Protein AF-A0A7S1U7N0-F1 (afdb_monomer)

Secondary structure (DSSP, 8-state):
-HHHHHHHHHHHHHHHHHHH-SEEEHHHHHHHHTS-HHHHHHHHHHHHHTTSEEEEEETTTTEEEEEEE--S---HHHHHHHHHHHHHHHHHHHHHHHHHHHHHHHHHTT-

Foldseek 3Di:
DV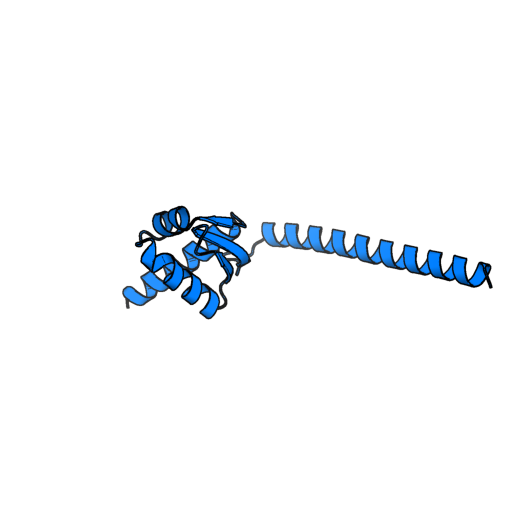VVVLLVVLLVQVLVVCVVDQKDALVRSCVSNVHDSVCSVVSVVVSVVVVQFDWDADVVRRMIGTDDGHDPDDDDVNVVVVVVVVVVVVVVVVVVVVVVVVVVVVVVVVD

Solvent-accessible surface area (backbone atoms only — not comparable to full-atom values): 6253 Å² total; per-residue (Å²): 110,73,69,58,52,53,51,52,51,49,48,52,49,51,32,54,52,50,72,76,36,57,66,43,45,44,67,60,52,12,63,74,66,72,50,56,64,83,49,41,60,60,55,50,52,50,30,39,74,68,68,38,34,43,69,47,77,39,78,87,81,39,33,35,41,49,76,46,59,49,70,92,73,85,50,71,69,56,50,52,53,49,50,52,52,51,52,51,49,52,50,51,54,51,54,51,51,51,51,52,52,51,54,49,54,54,50,66,71,70,108

Sequence (111 aa):
DEATLLKSMRLLTICALANEKDVLSYADVARVLKVGEDEVETWIVNAISAGLLEARLDQLERTVAIQSVAFRHFGRDQWLILQERLGTWKTNVGSMMEKLRAAKAEQDARE

pLDDT: mean 86.62, std 7.01, range [50.25, 95.75]

Structure (mmCIF, N/CA/C/O backbone):
data_AF-A0A7S1U7N0-F1
#
_entry.id   AF-A0A7S1U7N0-F1
#
loop_
_atom_site.group_PDB
_atom_site.id
_atom_site.type_symbol
_atom_site.label_atom_id
_atom_site.label_alt_id
_atom_site.label_comp_id
_atom_site.label_asym_id
_atom_site.label_entity_id
_atom_site.label_seq_id
_atom_site.pdbx_PDB_ins_code
_atom_site.Cartn_x
_atom_site.Cartn_y
_atom_site.Cartn_z
_atom_site.occupancy
_atom_site.B_iso_or_equiv
_atom_site.auth_seq_id
_atom_site.auth_comp_id
_atom_site.auth_asym_id
_atom_site.auth_atom_id
_atom_site.pdbx_PDB_model_num
ATOM 1 N N . ASP A 1 1 ? -3.091 -10.134 26.875 1.00 65.50 1 ASP A N 1
ATOM 2 C CA . ASP A 1 1 ? -4.157 -9.137 26.658 1.00 65.50 1 ASP A CA 1
ATOM 3 C C . ASP A 1 1 ? -4.878 -9.353 25.343 1.00 65.50 1 ASP A C 1
ATOM 5 O O . ASP A 1 1 ? -4.294 -9.218 24.272 1.00 65.50 1 ASP A O 1
ATOM 9 N N . GLU A 1 2 ? -6.151 -9.723 25.434 1.00 79.69 2 GLU A N 1
ATOM 10 C CA . GLU A 1 2 ? -7.040 -10.012 24.300 1.00 79.69 2 GLU A CA 1
ATOM 11 C C . GLU A 1 2 ? -7.211 -8.805 23.357 1.00 79.69 2 GLU A C 1
ATOM 13 O O . GLU A 1 2 ? -7.209 -8.951 22.135 1.00 79.69 2 GLU A O 1
ATOM 18 N N . ALA A 1 3 ? -7.232 -7.589 23.914 1.00 81.94 3 ALA A N 1
ATOM 19 C CA . ALA A 1 3 ? -7.314 -6.343 23.151 1.00 81.94 3 ALA A CA 1
ATOM 20 C C . ALA A 1 3 ? -6.114 -6.133 22.206 1.00 81.94 3 ALA A C 1
ATOM 22 O O . ALA A 1 3 ? -6.280 -5.689 21.067 1.00 81.94 3 ALA A O 1
ATOM 23 N N . THR A 1 4 ? -4.905 -6.494 22.644 1.00 85.06 4 THR A N 1
ATOM 24 C CA . THR A 1 4 ? -3.685 -6.367 21.835 1.00 85.06 4 THR A CA 1
ATOM 25 C C . THR A 1 4 ? -3.695 -7.347 20.665 1.00 85.06 4 THR A C 1
ATOM 27 O O . THR A 1 4 ? -3.345 -6.973 19.549 1.00 85.06 4 THR A O 1
ATOM 30 N N . LEU A 1 5 ? -4.174 -8.576 20.885 1.00 86.81 5 LEU A N 1
ATOM 31 C CA . LEU A 1 5 ? -4.320 -9.583 19.829 1.00 86.81 5 LEU A CA 1
ATOM 32 C C . LEU A 1 5 ? -5.326 -9.146 18.762 1.00 86.81 5 LEU A C 1
ATOM 34 O O . LEU A 1 5 ? -5.035 -9.250 17.571 1.00 86.81 5 LEU A O 1
ATOM 38 N N . LEU A 1 6 ? -6.476 -8.605 19.174 1.00 86.12 6 LEU A N 1
ATOM 39 C CA . LEU A 1 6 ? -7.476 -8.069 18.248 1.00 86.12 6 LEU A CA 1
ATOM 40 C C . LEU A 1 6 ? -6.915 -6.909 17.420 1.00 86.12 6 LEU A C 1
ATOM 42 O O . LEU A 1 6 ? -7.123 -6.866 16.206 1.00 86.12 6 LEU A O 1
ATOM 46 N N . LYS A 1 7 ? -6.150 -6.007 18.047 1.00 86.88 7 LYS A N 1
ATOM 47 C CA . LYS A 1 7 ? -5.462 -4.919 17.342 1.00 86.88 7 LYS A CA 1
ATOM 48 C C . LYS A 1 7 ? -4.485 -5.464 16.299 1.00 86.88 7 LYS A C 1
ATOM 50 O O . LYS A 1 7 ? -4.536 -5.045 15.145 1.00 86.88 7 LYS A O 1
ATOM 55 N N . SER A 1 8 ? -3.637 -6.421 16.672 1.00 86.00 8 SER A N 1
ATOM 56 C CA . SER A 1 8 ? -2.682 -7.044 15.749 1.00 86.00 8 SER A CA 1
ATOM 57 C C . SER A 1 8 ? -3.373 -7.778 14.599 1.00 86.00 8 SER A C 1
ATOM 59 O O . SER A 1 8 ? -2.945 -7.640 13.456 1.00 86.00 8 SER A O 1
ATOM 61 N N . MET A 1 9 ? -4.461 -8.512 14.860 1.00 88.50 9 MET A N 1
ATOM 62 C CA . MET A 1 9 ? -5.226 -9.166 13.795 1.00 88.50 9 MET A CA 1
ATOM 63 C C . MET A 1 9 ? -5.792 -8.147 12.808 1.00 88.50 9 MET A C 1
ATOM 65 O O . MET A 1 9 ? -5.582 -8.301 11.611 1.00 88.50 9 MET A O 1
ATOM 69 N N . ARG A 1 10 ? -6.433 -7.081 13.302 1.00 88.06 10 ARG A N 1
ATOM 70 C CA . ARG A 1 10 ? -7.014 -6.018 12.468 1.00 88.06 10 ARG A CA 1
ATOM 71 C C . ARG A 1 10 ? -5.976 -5.336 11.577 1.00 88.06 10 ARG A C 1
ATOM 73 O O . ARG A 1 10 ? -6.208 -5.194 10.380 1.00 88.06 10 ARG A O 1
ATOM 80 N N . LEU A 1 11 ? -4.816 -4.986 12.133 1.00 87.81 11 LEU A N 1
ATOM 81 C CA . LEU A 1 11 ? -3.716 -4.392 11.366 1.00 87.81 11 LEU A CA 1
ATOM 82 C C . LEU A 1 11 ? -3.215 -5.333 10.266 1.00 87.81 11 LEU A C 1
ATOM 84 O O . LEU A 1 11 ? -3.050 -4.919 9.123 1.00 87.81 11 LEU A O 1
ATOM 88 N N . LEU A 1 12 ? -3.038 -6.618 10.574 1.00 86.44 12 LEU A N 1
ATOM 89 C CA . LEU A 1 12 ? -2.583 -7.579 9.574 1.00 86.44 12 LEU A CA 1
ATOM 90 C C . LEU A 1 12 ? -3.649 -7.890 8.512 1.00 86.44 12 LEU A C 1
ATOM 92 O O . LEU A 1 12 ? -3.297 -8.250 7.390 1.00 86.44 12 LEU A O 1
ATOM 96 N N . THR A 1 13 ? -4.937 -7.783 8.846 1.00 87.94 13 THR A N 1
ATOM 97 C CA . THR A 1 13 ? -6.031 -7.909 7.876 1.00 87.94 13 THR A CA 1
ATOM 98 C C . THR A 1 13 ? -6.032 -6.739 6.892 1.00 87.94 13 THR A C 1
ATOM 100 O O . THR A 1 13 ? -6.225 -6.965 5.701 1.00 87.94 13 THR A O 1
ATOM 103 N N . ILE A 1 14 ? -5.741 -5.515 7.352 1.00 86.94 14 ILE A N 1
ATOM 104 C CA . ILE A 1 14 ? -5.555 -4.353 6.465 1.00 86.94 14 ILE A CA 1
ATOM 105 C C . ILE A 1 14 ? -4.415 -4.612 5.484 1.00 86.94 14 ILE A C 1
ATOM 107 O O . ILE A 1 14 ? -4.592 -4.408 4.287 1.00 86.94 14 ILE A O 1
ATOM 111 N N . CYS A 1 15 ? -3.276 -5.117 5.965 1.00 86.44 15 CYS A N 1
ATOM 112 C CA . CYS A 1 15 ? -2.141 -5.431 5.097 1.00 86.44 15 CYS A CA 1
ATOM 113 C C . CYS A 1 15 ? -2.482 -6.489 4.042 1.00 86.44 15 CYS A C 1
ATOM 115 O O . CYS A 1 15 ? -2.058 -6.370 2.897 1.00 86.44 15 CYS A O 1
ATOM 117 N N . ALA A 1 16 ? -3.258 -7.513 4.409 1.00 84.88 16 ALA A N 1
ATOM 118 C CA . ALA A 1 16 ? -3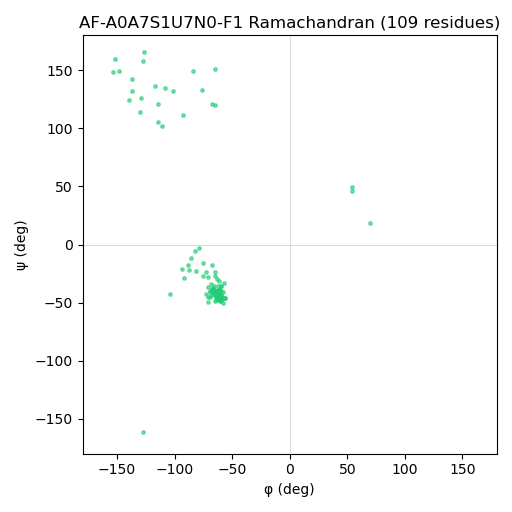.714 -8.519 3.455 1.00 84.88 16 ALA A CA 1
ATOM 119 C C . ALA A 1 16 ? -4.616 -7.903 2.372 1.00 84.88 16 ALA A C 1
ATOM 121 O O . ALA A 1 16 ? -4.417 -8.170 1.192 1.00 84.88 16 ALA A O 1
ATOM 122 N N . LEU A 1 17 ? -5.543 -7.020 2.759 1.00 86.62 17 LEU A N 1
ATOM 123 C CA . LEU A 1 17 ? -6.435 -6.339 1.818 1.00 86.62 17 LEU A CA 1
ATOM 124 C C . LEU A 1 17 ? -5.671 -5.404 0.867 1.00 86.62 17 LEU A C 1
ATOM 126 O O . LEU A 1 17 ? -5.919 -5.387 -0.336 1.00 86.62 17 LEU A O 1
ATOM 130 N N . ALA A 1 18 ? -4.709 -4.662 1.415 1.00 85.00 18 ALA A N 1
ATOM 131 C CA . ALA A 1 18 ? -3.838 -3.752 0.680 1.00 85.00 18 ALA A CA 1
ATOM 132 C C . ALA A 1 18 ? -2.862 -4.470 -0.267 1.00 85.00 18 ALA A C 1
ATOM 134 O O . ALA A 1 18 ? -2.325 -3.848 -1.175 1.00 85.00 18 ALA A O 1
ATOM 135 N N . ASN A 1 19 ? -2.635 -5.772 -0.079 1.00 82.50 19 ASN A N 1
ATOM 136 C CA . ASN A 1 19 ? -1.833 -6.580 -0.994 1.00 82.50 19 ASN A CA 1
ATOM 137 C C . ASN A 1 19 ? -2.624 -7.041 -2.232 1.00 82.50 19 ASN A C 1
ATOM 139 O O . ASN A 1 19 ? -2.028 -7.381 -3.249 1.00 82.50 19 ASN A O 1
ATOM 143 N N . GLU A 1 20 ? -3.955 -7.093 -2.149 1.00 82.19 20 GLU A N 1
ATOM 144 C CA . GLU A 1 20 ? -4.812 -7.538 -3.256 1.00 82.19 20 GLU A CA 1
ATOM 145 C C . GLU A 1 20 ? -5.275 -6.385 -4.152 1.00 82.19 20 GLU A C 1
ATOM 147 O O . GLU A 1 20 ? -5.545 -6.599 -5.334 1.00 82.19 20 GLU A O 1
ATOM 152 N N . LYS A 1 21 ? -5.403 -5.172 -3.599 1.00 83.25 21 LYS A N 1
ATOM 153 C CA . LYS A 1 21 ? -5.936 -4.005 -4.307 1.00 83.25 21 LYS A CA 1
ATOM 154 C C . LYS A 1 21 ? -5.117 -2.754 -4.014 1.00 83.25 21 LYS A C 1
ATOM 156 O O . LYS A 1 21 ? -4.931 -2.393 -2.855 1.00 83.25 21 LYS A O 1
ATOM 161 N N . ASP A 1 22 ? -4.762 -2.037 -5.077 1.00 85.19 22 ASP A N 1
ATOM 162 C CA . ASP A 1 22 ? -4.048 -0.757 -4.988 1.00 85.19 22 ASP A CA 1
ATOM 163 C C . ASP A 1 22 ? -4.943 0.388 -4.484 1.00 85.19 22 ASP A C 1
ATOM 165 O O . ASP A 1 22 ? -4.451 1.372 -3.936 1.00 85.19 22 ASP A O 1
ATOM 169 N N . VAL A 1 23 ? -6.266 0.274 -4.653 1.00 89.12 23 VAL A N 1
ATOM 170 C CA . VAL A 1 23 ? -7.245 1.256 -4.166 1.00 89.12 23 VAL A CA 1
ATOM 171 C C . VAL A 1 23 ? -8.341 0.549 -3.379 1.00 89.12 23 VAL A C 1
ATOM 173 O O . VAL A 1 23 ? -8.982 -0.383 -3.870 1.00 89.12 23 VAL A O 1
ATOM 176 N N . LEU A 1 24 ? -8.565 1.009 -2.152 1.00 89.62 24 LEU A N 1
ATOM 177 C CA . LEU A 1 24 ? -9.566 0.480 -1.232 1.00 89.62 24 LEU A CA 1
ATOM 178 C C . LEU A 1 24 ? -10.614 1.548 -0.918 1.00 89.62 24 LEU A C 1
ATOM 180 O O . LEU A 1 24 ? -10.269 2.694 -0.646 1.00 89.62 24 LEU A O 1
ATOM 184 N N . SER A 1 25 ? -11.893 1.174 -0.916 1.00 91.31 25 SER A N 1
ATOM 185 C CA . SER A 1 25 ? -12.966 2.049 -0.431 1.00 91.31 25 SER A CA 1
ATOM 186 C C . SER A 1 25 ? -13.096 1.949 1.091 1.00 91.31 25 SER A C 1
ATOM 188 O O . SER A 1 25 ? -12.865 0.884 1.670 1.00 91.31 25 SER A O 1
ATOM 190 N N . TYR A 1 26 ? -13.511 3.027 1.759 1.00 89.69 26 TYR A N 1
ATOM 191 C CA . TYR A 1 26 ? -13.726 3.001 3.214 1.00 89.69 26 TYR A CA 1
ATOM 192 C C . TYR A 1 26 ? -14.782 1.960 3.608 1.00 89.69 26 TYR A C 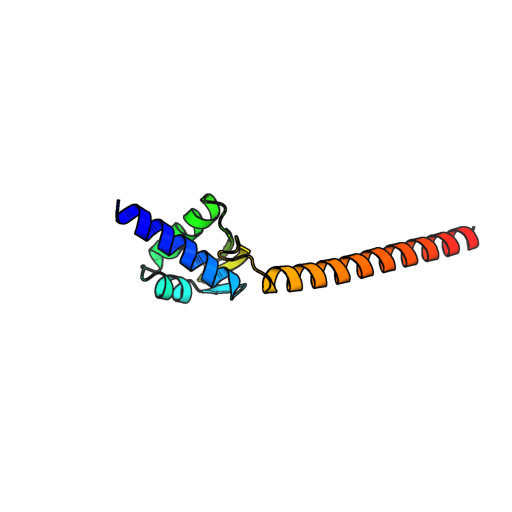1
ATOM 194 O O . TYR A 1 26 ? -14.616 1.276 4.615 1.00 89.69 26 TYR A O 1
ATOM 202 N N . ALA A 1 27 ? -15.817 1.774 2.783 1.00 88.31 27 ALA A N 1
ATOM 203 C CA . ALA A 1 27 ? -16.858 0.772 2.998 1.00 88.31 27 ALA A CA 1
ATOM 204 C C . ALA A 1 27 ? -16.306 -0.665 2.965 1.00 88.31 27 ALA A C 1
ATOM 206 O O . ALA A 1 27 ? -16.661 -1.497 3.805 1.00 88.31 27 ALA A O 1
ATOM 207 N N . ASP A 1 28 ? -15.400 -0.967 2.027 1.00 87.62 28 ASP A N 1
ATOM 208 C CA . ASP A 1 28 ? -14.744 -2.276 1.961 1.00 87.62 28 ASP A CA 1
ATOM 209 C C . ASP A 1 28 ? -13.881 -2.530 3.194 1.00 87.62 28 ASP A C 1
ATOM 211 O O . ASP A 1 28 ? -13.938 -3.612 3.783 1.00 87.62 28 ASP A O 1
ATOM 215 N N . VAL A 1 29 ? -13.118 -1.518 3.607 1.00 88.12 29 VAL A N 1
ATOM 216 C CA . VAL A 1 29 ? -12.240 -1.591 4.774 1.00 88.12 29 VAL A CA 1
ATOM 217 C C . VAL A 1 29 ? -13.072 -1.769 6.051 1.00 88.12 29 VAL A C 1
ATOM 219 O O . VAL A 1 29 ? -12.832 -2.717 6.800 1.00 88.12 29 VAL A O 1
ATOM 222 N N . ALA A 1 30 ? -14.116 -0.961 6.258 1.00 89.69 30 ALA A N 1
ATOM 223 C CA . ALA A 1 30 ? -15.041 -1.065 7.391 1.00 89.69 30 ALA A CA 1
ATOM 224 C C . ALA A 1 30 ? -15.686 -2.455 7.490 1.00 89.69 30 ALA A C 1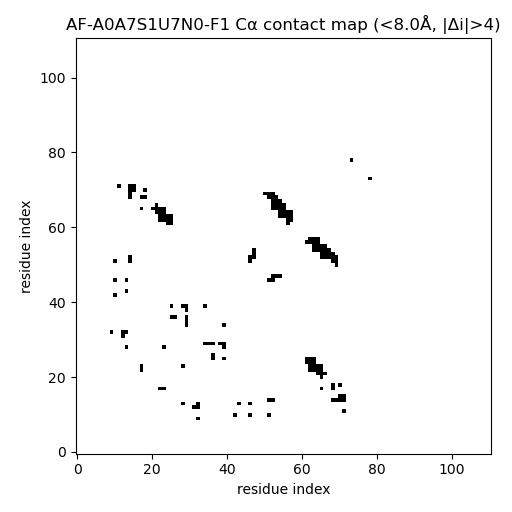
ATOM 226 O O . ALA A 1 30 ? -15.692 -3.076 8.558 1.00 89.69 30 ALA A O 1
ATOM 227 N N . ARG A 1 31 ? -16.161 -2.991 6.358 1.00 88.50 31 ARG A N 1
ATOM 228 C CA . ARG A 1 31 ? -16.775 -4.323 6.275 1.00 88.50 31 ARG A CA 1
ATOM 229 C C . ARG A 1 31 ? -15.810 -5.435 6.676 1.00 88.50 31 ARG A C 1
ATOM 231 O O . ARG A 1 31 ? -16.199 -6.348 7.403 1.00 88.50 31 ARG A O 1
ATOM 238 N N . VAL A 1 32 ? -14.567 -5.376 6.206 1.00 87.44 32 VAL A N 1
ATOM 239 C CA . VAL A 1 32 ? -13.565 -6.416 6.476 1.00 87.44 32 VAL A CA 1
ATOM 240 C C . VAL A 1 32 ? -13.073 -6.351 7.924 1.00 87.44 32 VAL A C 1
ATOM 242 O O . VAL A 1 32 ? -12.952 -7.384 8.583 1.00 87.44 32 VAL A O 1
ATOM 245 N N . LEU A 1 33 ? -12.825 -5.147 8.441 1.00 85.19 33 LEU A N 1
ATOM 246 C CA . LEU A 1 33 ? -12.398 -4.932 9.826 1.00 85.19 33 LEU A CA 1
ATOM 247 C C . LEU A 1 33 ? -13.529 -5.100 10.847 1.00 85.19 33 LEU A C 1
ATOM 249 O O . LEU A 1 33 ? -13.243 -5.267 12.037 1.00 85.19 33 LEU A O 1
ATOM 253 N N . LYS A 1 34 ? -14.789 -5.081 10.389 1.00 85.31 34 LYS A N 1
ATOM 254 C CA . LYS A 1 34 ? -16.005 -5.063 11.216 1.00 85.31 34 LYS A CA 1
ATOM 255 C C . LYS A 1 34 ? -15.982 -3.904 12.219 1.00 85.31 34 LYS A C 1
ATOM 257 O O . LYS A 1 34 ? -16.173 -4.108 13.418 1.00 85.31 34 LYS A O 1
ATOM 262 N N . VAL A 1 35 ? -15.684 -2.710 11.718 1.00 87.38 35 VAL A N 1
ATOM 263 C CA . VAL A 1 35 ? -15.619 -1.449 12.478 1.00 87.38 35 VAL A CA 1
ATOM 264 C C . VAL A 1 35 ? -16.501 -0.398 11.808 1.00 87.38 35 VAL A C 1
ATOM 266 O O . VAL A 1 35 ? -16.916 -0.590 10.663 1.00 87.38 35 VAL A O 1
ATOM 269 N N . GLY A 1 36 ? -16.801 0.695 12.511 1.00 87.81 36 GLY A N 1
ATOM 270 C CA . GLY A 1 36 ? -17.505 1.824 11.900 1.00 87.81 36 GLY A CA 1
ATOM 271 C C . GLY A 1 36 ? -16.659 2.491 10.812 1.00 87.81 36 GLY A C 1
ATOM 272 O O . GLY A 1 36 ? -15.431 2.490 10.902 1.00 87.81 36 GLY A O 1
ATOM 273 N N . GLU A 1 37 ? -17.297 3.089 9.799 1.00 84.50 37 GLU A N 1
ATOM 274 C CA . GLU A 1 37 ? -16.578 3.868 8.774 1.00 84.50 37 GLU A CA 1
ATOM 275 C C . GLU A 1 37 ? -15.760 5.010 9.397 1.00 84.50 37 GLU A C 1
ATOM 277 O O . GLU A 1 37 ? -14.648 5.280 8.949 1.00 84.50 37 GLU A O 1
ATOM 282 N N . ASP A 1 38 ? -16.251 5.591 10.494 1.00 86.31 38 ASP A N 1
ATOM 283 C CA . ASP A 1 38 ? -15.584 6.660 11.247 1.00 86.31 38 ASP A CA 1
ATOM 284 C C . ASP A 1 38 ? -14.260 6.197 11.885 1.00 86.31 38 ASP A C 1
ATOM 286 O O . ASP A 1 38 ? -13.337 6.981 12.102 1.00 86.31 38 ASP A O 1
ATOM 290 N N . GLU A 1 39 ? -14.137 4.899 12.177 1.00 86.69 39 GLU A N 1
ATOM 291 C CA . GLU A 1 39 ? -12.943 4.324 12.796 1.00 86.69 39 GLU A CA 1
ATOM 292 C C . GLU A 1 39 ? -11.898 3.889 11.761 1.00 86.69 39 GLU A C 1
ATOM 294 O O . GLU A 1 39 ? -10.732 3.696 12.116 1.00 86.69 39 GLU A O 1
ATOM 299 N N . VAL A 1 40 ? -12.279 3.737 10.486 1.00 88.88 40 VAL A N 1
ATOM 300 C CA . VAL A 1 40 ? -11.396 3.237 9.416 1.00 88.88 40 VAL A CA 1
ATOM 301 C C . VAL A 1 40 ? -10.133 4.078 9.306 1.00 88.88 40 VAL A C 1
ATOM 303 O O . VAL A 1 40 ? -9.030 3.533 9.274 1.00 88.88 40 VAL A O 1
ATOM 306 N N . GLU A 1 41 ? -10.280 5.400 9.318 1.00 89.06 41 GLU A N 1
ATOM 307 C CA . GLU A 1 41 ? -9.159 6.332 9.212 1.00 89.06 41 GLU A CA 1
ATOM 308 C C . GLU A 1 41 ? -8.161 6.137 10.359 1.00 89.06 41 GLU A C 1
ATOM 310 O O . GLU A 1 41 ? -6.957 6.019 10.134 1.00 89.06 41 GLU A O 1
ATOM 315 N N . THR A 1 42 ? -8.666 5.965 11.583 1.00 90.88 42 THR A N 1
ATOM 316 C CA . THR A 1 42 ? -7.833 5.703 12.764 1.00 90.88 42 THR A CA 1
ATOM 317 C C . THR A 1 42 ? -7.051 4.398 12.611 1.00 90.88 42 THR A C 1
ATOM 319 O O . THR A 1 42 ? -5.866 4.327 12.946 1.00 90.88 42 THR A O 1
ATOM 322 N N . TRP A 1 43 ? -7.680 3.347 12.083 1.00 90.12 43 TRP A N 1
ATOM 323 C CA . TRP A 1 43 ? -7.013 2.064 11.850 1.00 90.12 43 TRP A CA 1
ATOM 324 C C . TRP A 1 43 ? -5.941 2.142 10.762 1.00 90.12 43 TRP A C 1
ATOM 326 O O . TRP A 1 43 ? -4.865 1.566 10.936 1.00 90.12 43 TRP A O 1
ATOM 336 N N . ILE A 1 44 ? -6.192 2.885 9.685 1.00 88.44 44 ILE A N 1
ATOM 337 C CA . ILE A 1 44 ? -5.221 3.069 8.602 1.00 88.44 44 ILE A CA 1
ATOM 338 C C . ILE A 1 44 ? -4.041 3.919 9.068 1.00 88.44 44 ILE A C 1
ATOM 340 O O . ILE A 1 44 ? -2.896 3.522 8.863 1.00 88.44 44 ILE A O 1
ATOM 344 N N . VAL A 1 45 ? -4.287 5.022 9.778 1.00 89.94 45 VAL A N 1
ATOM 345 C CA . VAL A 1 45 ? -3.224 5.859 10.359 1.00 89.94 45 VAL A CA 1
ATOM 346 C C . VAL A 1 45 ? -2.375 5.057 11.342 1.00 89.94 45 VAL A C 1
ATOM 348 O O . VAL A 1 45 ? -1.149 5.169 11.331 1.00 89.94 45 VAL A O 1
ATOM 351 N N . ASN A 1 46 ? -2.988 4.190 12.151 1.00 89.88 46 ASN A N 1
ATOM 352 C CA . ASN A 1 46 ? -2.250 3.296 13.042 1.00 89.88 46 ASN A CA 1
ATOM 353 C C . ASN A 1 46 ? -1.372 2.300 12.277 1.00 89.88 46 ASN A C 1
ATOM 355 O O . ASN A 1 46 ? -0.258 2.014 12.710 1.00 89.88 46 ASN A O 1
ATOM 359 N N . ALA A 1 47 ? -1.850 1.771 11.152 1.00 88.31 47 ALA A N 1
ATOM 360 C CA . ALA A 1 47 ? -1.085 0.842 10.330 1.00 88.31 47 ALA A CA 1
ATOM 361 C C . ALA A 1 47 ? 0.080 1.530 9.594 1.00 88.31 47 ALA A C 1
ATOM 363 O O . ALA A 1 47 ? 1.168 0.955 9.521 1.00 88.31 47 ALA A O 1
ATOM 364 N N . ILE A 1 48 ? -0.113 2.775 9.141 1.00 88.94 48 ILE A N 1
ATOM 365 C CA . ILE A 1 48 ? 0.958 3.622 8.590 1.00 88.94 48 ILE A CA 1
ATOM 366 C C . ILE A 1 48 ? 1.995 3.929 9.670 1.00 88.94 48 ILE A C 1
ATOM 368 O O . ILE A 1 48 ? 3.189 3.729 9.472 1.00 88.94 48 ILE A O 1
ATOM 372 N N . SER A 1 49 ? 1.535 4.340 10.853 1.00 87.50 49 SER A N 1
ATOM 373 C CA . SER A 1 49 ? 2.407 4.656 11.992 1.00 87.50 49 SER A CA 1
ATOM 374 C C . SER A 1 49 ? 3.201 3.441 12.483 1.00 87.50 49 SER A C 1
ATOM 376 O O . SER A 1 49 ? 4.309 3.587 12.989 1.00 87.50 49 SER A O 1
ATOM 378 N N . ALA A 1 50 ? 2.650 2.233 12.326 1.00 86.88 50 ALA A N 1
ATOM 379 C CA . ALA A 1 50 ? 3.333 0.975 12.619 1.00 86.88 50 ALA A CA 1
ATOM 380 C C . ALA A 1 50 ? 4.322 0.536 11.519 1.00 86.88 50 ALA A C 1
ATOM 382 O O . ALA A 1 50 ? 4.965 -0.501 11.673 1.00 86.88 50 ALA A O 1
ATOM 383 N N . GLY A 1 51 ? 4.427 1.279 10.410 1.00 86.06 51 GLY A N 1
ATOM 384 C CA . GLY A 1 51 ? 5.288 0.950 9.270 1.00 86.06 51 GLY A CA 1
ATOM 385 C C . GLY A 1 51 ? 4.824 -0.271 8.474 1.00 86.06 51 GLY A C 1
ATOM 386 O O . GLY A 1 51 ? 5.612 -0.879 7.755 1.00 86.06 51 GLY A O 1
ATOM 387 N N . LEU A 1 52 ? 3.559 -0.670 8.627 1.00 86.38 52 LEU A N 1
ATOM 388 C CA . LEU A 1 52 ? 3.006 -1.850 7.964 1.00 86.38 52 LEU A CA 1
ATOM 389 C C . LEU A 1 52 ? 2.447 -1.535 6.573 1.00 86.38 52 LEU A C 1
ATOM 391 O O . LEU A 1 52 ? 2.307 -2.442 5.752 1.00 86.38 52 LEU A O 1
ATOM 395 N N . LEU A 1 53 ? 2.103 -0.272 6.314 1.00 88.00 53 LEU A N 1
ATOM 396 C CA . LEU A 1 53 ? 1.629 0.189 5.014 1.00 88.00 53 LEU A CA 1
ATOM 397 C C . LEU A 1 53 ? 2.048 1.637 4.756 1.00 88.00 53 LEU A C 1
ATOM 399 O O . LEU A 1 53 ? 2.118 2.447 5.675 1.00 88.00 53 LEU A O 1
ATOM 403 N N . GLU A 1 54 ? 2.253 1.973 3.493 1.00 89.00 54 GLU A N 1
ATOM 404 C CA . GLU A 1 54 ? 2.351 3.340 2.997 1.00 89.00 54 GLU A CA 1
ATOM 405 C C . GLU A 1 54 ? 1.160 3.578 2.072 1.00 89.00 54 GLU A C 1
ATOM 407 O O . GLU A 1 54 ? 0.971 2.854 1.093 1.00 89.00 54 GLU A O 1
ATOM 412 N N . ALA A 1 55 ? 0.321 4.561 2.391 1.00 89.88 55 ALA A N 1
ATOM 413 C CA . ALA A 1 55 ? -0.868 4.873 1.608 1.00 89.88 55 ALA A CA 1
ATOM 414 C C . ALA A 1 55 ? -1.247 6.347 1.718 1.00 89.88 55 ALA A C 1
ATOM 416 O O . ALA A 1 55 ? -0.882 7.040 2.668 1.00 89.88 55 ALA A O 1
ATOM 417 N N . ARG A 1 56 ? -2.024 6.807 0.739 1.00 90.25 56 ARG A N 1
ATOM 418 C CA . ARG A 1 56 ? -2.688 8.109 0.743 1.00 90.25 56 ARG A CA 1
ATOM 419 C C . ARG A 1 56 ? -4.180 7.917 0.948 1.00 90.25 56 ARG A C 1
ATOM 421 O O . ARG A 1 56 ? -4.780 7.060 0.308 1.00 90.25 56 ARG A O 1
ATOM 428 N N . LEU A 1 57 ? -4.761 8.722 1.827 1.00 90.38 57 LEU A N 1
ATOM 429 C CA . LEU A 1 57 ? -6.189 8.711 2.103 1.00 90.38 57 LEU A CA 1
ATOM 430 C C . LEU A 1 57 ? -6.833 9.887 1.371 1.0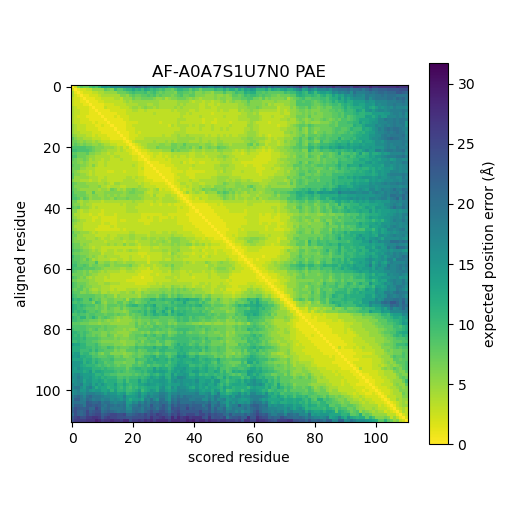0 90.38 57 LEU A C 1
ATOM 432 O O . LEU A 1 57 ? -6.343 11.013 1.460 1.00 90.38 57 LEU A O 1
ATOM 436 N N . ASP A 1 58 ? -7.922 9.614 0.667 1.00 89.75 58 ASP A N 1
ATOM 437 C CA . ASP A 1 58 ? -8.827 10.615 0.122 1.00 89.75 58 ASP A CA 1
ATOM 438 C C . ASP A 1 58 ? -10.148 10.536 0.890 1.00 89.75 58 ASP A C 1
ATOM 440 O O . ASP A 1 58 ? -10.962 9.629 0.700 1.00 89.75 58 ASP A O 1
ATOM 444 N N . GLN A 1 59 ? -10.336 11.482 1.806 1.00 86.44 59 GLN A N 1
ATOM 445 C CA . GLN A 1 59 ? -11.506 11.520 2.674 1.00 86.44 59 GLN A CA 1
ATOM 446 C C . GLN A 1 59 ? -12.768 11.997 1.936 1.00 86.44 59 GLN A C 1
ATOM 448 O O . GLN A 1 59 ? -13.872 11.609 2.320 1.00 86.44 59 GLN A O 1
ATOM 453 N N . LEU A 1 60 ? -12.623 12.803 0.875 1.00 88.88 60 LEU A N 1
ATOM 454 C CA . LEU A 1 60 ? -13.750 13.297 0.075 1.00 88.88 60 LEU A CA 1
ATOM 455 C C . LEU A 1 60 ? -14.349 12.159 -0.752 1.00 88.88 60 LEU A C 1
ATOM 457 O O . LEU A 1 60 ? -15.553 11.921 -0.691 1.00 88.88 60 LEU A O 1
ATOM 461 N N . GLU A 1 61 ? -13.494 11.414 -1.451 1.00 87.50 61 GLU A N 1
ATOM 462 C CA . GLU A 1 61 ? -13.895 10.257 -2.261 1.00 87.50 61 GLU A CA 1
ATOM 463 C C . GLU A 1 61 ? -14.060 8.972 -1.430 1.00 87.50 61 GLU A C 1
ATOM 465 O O . GLU A 1 61 ? -14.499 7.944 -1.943 1.00 87.50 61 GLU A O 1
ATOM 470 N N . ARG A 1 62 ? -13.719 9.007 -0.134 1.00 89.69 62 ARG A N 1
ATOM 471 C CA . ARG A 1 62 ? -13.722 7.847 0.776 1.00 89.69 62 ARG A CA 1
ATOM 472 C C . ARG A 1 62 ? -12.903 6.672 0.232 1.00 89.69 62 ARG A C 1
ATOM 474 O O . ARG A 1 62 ? -13.338 5.513 0.277 1.00 89.69 62 ARG A O 1
ATOM 481 N N . THR A 1 63 ? -11.702 6.963 -0.267 1.00 90.94 63 THR A N 1
ATOM 482 C CA . THR A 1 63 ? -10.781 5.960 -0.818 1.00 90.94 63 THR A CA 1
ATOM 483 C C . THR A 1 63 ? -9.387 6.030 -0.205 1.00 90.94 63 THR A C 1
ATOM 485 O O . THR A 1 63 ? -8.969 7.025 0.379 1.00 90.94 63 THR A O 1
ATOM 488 N N . VAL A 1 64 ? -8.660 4.921 -0.302 1.00 89.69 64 VAL A N 1
ATOM 489 C CA . VAL A 1 64 ? -7.303 4.750 0.210 1.00 89.69 64 VAL A CA 1
ATOM 490 C C . VAL A 1 64 ? -6.464 4.181 -0.921 1.00 89.69 64 VAL A C 1
ATOM 492 O O . VAL A 1 64 ? -6.696 3.055 -1.358 1.00 89.69 64 VAL A O 1
ATOM 495 N N . ALA A 1 65 ? -5.496 4.957 -1.393 1.00 90.81 65 ALA A N 1
ATOM 496 C CA . ALA A 1 65 ? -4.540 4.548 -2.409 1.00 90.81 65 ALA A CA 1
ATOM 497 C C . ALA A 1 65 ? -3.282 3.982 -1.740 1.00 90.81 65 ALA A C 1
ATOM 499 O O . ALA A 1 65 ? -2.523 4.715 -1.100 1.00 90.81 65 ALA A O 1
ATOM 500 N N . ILE A 1 66 ? -3.064 2.679 -1.888 1.00 90.25 66 ILE A N 1
ATOM 501 C CA . ILE A 1 66 ? -1.905 1.955 -1.370 1.00 90.25 66 ILE A CA 1
ATOM 502 C C . ILE A 1 66 ? -0.686 2.255 -2.254 1.00 90.25 66 ILE A C 1
ATOM 504 O O . ILE A 1 66 ? -0.761 2.199 -3.478 1.00 90.25 66 ILE A O 1
ATOM 508 N N . GLN A 1 67 ? 0.448 2.576 -1.634 1.00 86.56 67 GLN A N 1
ATOM 509 C CA . GLN A 1 67 ? 1.741 2.744 -2.311 1.00 86.56 67 GLN A CA 1
ATOM 510 C C . GLN A 1 67 ? 2.662 1.552 -2.070 1.00 86.56 67 GLN A C 1
ATOM 512 O O . GLN A 1 67 ? 3.331 1.080 -2.986 1.00 86.56 67 GLN A O 1
ATOM 517 N N . SER A 1 68 ? 2.703 1.071 -0.831 1.00 83.88 68 SER A N 1
ATOM 518 C CA . SER A 1 68 ? 3.514 -0.070 -0.427 1.00 83.88 68 SER A CA 1
ATOM 519 C C . SER A 1 68 ? 2.870 -0.741 0.776 1.00 83.88 68 SER A C 1
ATOM 521 O O . SER A 1 68 ? 2.236 -0.085 1.603 1.00 83.88 68 SER A O 1
ATOM 523 N N . VAL A 1 69 ? 3.027 -2.054 0.896 1.00 86.50 69 VAL A N 1
ATOM 524 C CA . VAL A 1 69 ? 2.546 -2.801 2.055 1.00 86.50 69 VAL A CA 1
ATOM 525 C C . VAL A 1 69 ? 3.594 -3.810 2.493 1.00 86.50 69 VAL A C 1
ATOM 527 O O . VAL A 1 69 ? 4.266 -4.437 1.671 1.00 86.50 69 VAL A O 1
ATOM 530 N N . ALA A 1 70 ? 3.732 -3.991 3.803 1.00 80.75 70 ALA A N 1
ATOM 531 C CA . ALA A 1 70 ? 4.516 -5.081 4.350 1.00 80.75 70 ALA A CA 1
ATOM 532 C C . ALA A 1 70 ? 3.819 -6.414 4.033 1.00 80.75 70 ALA A C 1
ATOM 534 O O . ALA A 1 70 ? 2.673 -6.652 4.427 1.00 80.75 70 ALA A O 1
ATOM 535 N N . PHE A 1 71 ? 4.517 -7.306 3.326 1.00 71.31 71 PHE A N 1
ATOM 536 C CA . PHE A 1 71 ? 3.984 -8.622 2.989 1.00 71.31 71 PHE A CA 1
ATOM 537 C C . PHE A 1 71 ? 3.778 -9.453 4.253 1.00 71.31 71 PHE A C 1
ATOM 539 O O . PHE A 1 71 ? 4.731 -9.792 4.955 1.00 71.31 71 PHE A O 1
ATOM 546 N N . ARG A 1 72 ? 2.529 -9.859 4.505 1.00 72.25 72 ARG A N 1
ATOM 547 C CA . ARG A 1 72 ? 2.200 -10.788 5.595 1.00 72.25 72 ARG A CA 1
ATOM 548 C C . ARG A 1 72 ? 2.887 -12.148 5.417 1.00 72.25 72 ARG A C 1
ATOM 550 O O . ARG A 1 72 ? 3.207 -12.811 6.400 1.00 72.25 72 ARG A O 1
ATOM 557 N N . HIS A 1 73 ? 3.097 -12.567 4.172 1.00 72.19 73 HIS A N 1
ATOM 558 C CA . HIS A 1 73 ? 3.830 -13.774 3.813 1.00 72.19 73 HIS A CA 1
ATOM 559 C C . HIS A 1 73 ? 4.711 -13.497 2.592 1.00 72.19 73 HIS A C 1
ATOM 561 O O . HIS A 1 73 ? 4.228 -13.078 1.541 1.00 72.19 73 HIS A O 1
ATOM 567 N N . PHE A 1 74 ? 6.011 -13.747 2.729 1.00 78.94 74 PHE A N 1
ATOM 568 C CA . PHE A 1 74 ? 6.968 -13.642 1.634 1.00 78.94 74 PHE A CA 1
ATOM 569 C C . PHE A 1 74 ? 7.517 -15.034 1.329 1.00 78.94 74 PHE A C 1
ATOM 571 O O . PHE A 1 74 ? 8.286 -15.595 2.107 1.00 78.94 74 PHE A O 1
ATOM 578 N N . GLY A 1 75 ? 7.058 -15.620 0.229 1.00 86.25 75 GLY A N 1
ATOM 579 C CA . GLY A 1 75 ? 7.355 -16.990 -0.163 1.00 86.25 75 GLY A CA 1
ATOM 580 C C . GLY A 1 75 ? 7.899 -17.083 -1.583 1.00 86.25 75 GLY A C 1
ATOM 581 O O . GLY A 1 75 ? 8.392 -16.115 -2.164 1.00 86.25 75 GLY A O 1
ATOM 582 N N . ARG A 1 76 ? 7.830 -18.291 -2.146 1.00 88.88 76 ARG A N 1
ATOM 583 C CA . ARG A 1 76 ? 8.393 -18.595 -3.467 1.00 88.88 76 ARG A CA 1
ATOM 584 C C . ARG A 1 76 ? 7.750 -17.775 -4.586 1.00 88.88 76 ARG A C 1
ATOM 586 O O . ARG A 1 76 ? 8.466 -17.315 -5.467 1.00 88.88 76 ARG A O 1
ATOM 593 N N . ASP A 1 77 ? 6.442 -17.559 -4.529 1.00 85.75 77 ASP A N 1
ATOM 594 C CA . ASP A 1 77 ? 5.723 -16.803 -5.560 1.00 85.75 77 ASP A CA 1
ATOM 595 C C . ASP A 1 77 ? 6.177 -15.338 -5.587 1.00 85.75 77 ASP A C 1
ATOM 597 O O . ASP A 1 77 ? 6.431 -14.772 -6.648 1.00 85.75 77 ASP A O 1
ATOM 601 N N . GLN A 1 78 ? 6.389 -14.745 -4.410 1.00 84.31 78 GLN A N 1
ATOM 602 C CA . GLN A 1 78 ? 6.896 -13.380 -4.265 1.00 84.31 78 GLN A CA 1
ATOM 603 C C . GLN A 1 78 ? 8.345 -13.272 -4.764 1.00 84.31 78 GLN A C 1
ATOM 605 O O . GLN A 1 78 ? 8.695 -12.293 -5.424 1.00 84.31 78 GLN A O 1
ATOM 610 N N . TRP A 1 79 ? 9.173 -14.296 -4.526 1.00 90.12 79 TRP A N 1
ATOM 611 C CA . TRP A 1 79 ? 10.523 -14.382 -5.094 1.00 90.12 79 TRP A CA 1
ATOM 612 C C . TRP A 1 79 ? 10.525 -14.452 -6.623 1.00 90.12 79 TRP A C 1
ATOM 614 O O . TRP A 1 79 ? 11.346 -13.788 -7.253 1.00 90.12 79 TRP A O 1
ATOM 624 N N . LEU A 1 80 ? 9.611 -15.221 -7.221 1.00 91.19 80 LEU A N 1
ATOM 625 C CA . LEU A 1 80 ? 9.486 -15.320 -8.678 1.00 91.19 80 LEU A CA 1
ATOM 626 C C . LEU A 1 80 ? 9.104 -13.968 -9.293 1.00 91.19 80 LEU A C 1
ATOM 628 O O . LEU A 1 80 ? 9.760 -13.523 -10.234 1.00 91.19 80 LEU A O 1
ATOM 632 N N . ILE A 1 81 ? 8.126 -13.273 -8.702 1.00 87.81 81 ILE A N 1
ATOM 633 C CA . ILE A 1 81 ? 7.734 -11.918 -9.124 1.00 87.81 81 ILE A CA 1
ATOM 634 C C . ILE A 1 81 ? 8.922 -10.954 -9.012 1.00 87.81 81 ILE A C 1
ATOM 636 O O . ILE A 1 81 ? 9.173 -10.153 -9.915 1.00 87.81 81 ILE A O 1
ATOM 640 N N . LEU A 1 82 ? 9.687 -11.024 -7.918 1.00 88.94 82 LEU A N 1
ATOM 641 C CA . LEU A 1 82 ? 10.855 -10.166 -7.728 1.00 88.94 82 LEU A CA 1
ATOM 642 C C . LEU A 1 82 ? 11.945 -10.445 -8.771 1.00 88.94 82 LEU A C 1
ATOM 644 O O . LEU A 1 82 ? 12.527 -9.505 -9.312 1.00 88.94 82 LEU A O 1
ATOM 648 N N . GLN A 1 83 ? 12.203 -11.717 -9.081 1.00 93.00 83 GLN A N 1
ATOM 649 C CA . GLN A 1 83 ? 13.172 -12.116 -10.100 1.00 93.00 83 GLN A CA 1
ATOM 650 C C . GLN A 1 83 ? 12.784 -11.584 -11.484 1.00 93.00 83 GLN A C 1
ATOM 652 O O . GLN A 1 83 ? 13.638 -11.059 -12.198 1.00 93.00 83 GLN A O 1
ATOM 657 N N . GLU A 1 84 ? 11.508 -11.676 -11.855 1.00 94.62 84 GLU A N 1
ATOM 658 C CA . GLU A 1 84 ? 11.001 -11.146 -13.122 1.00 94.62 84 GLU A CA 1
ATOM 659 C C . GLU A 1 84 ? 11.137 -9.618 -13.196 1.00 94.62 84 GLU A C 1
ATOM 661 O O . GLU A 1 84 ? 11.644 -9.074 -14.185 1.00 94.62 84 GLU A O 1
ATOM 666 N N . ARG A 1 85 ? 10.766 -8.915 -12.118 1.00 92.44 85 ARG A N 1
ATO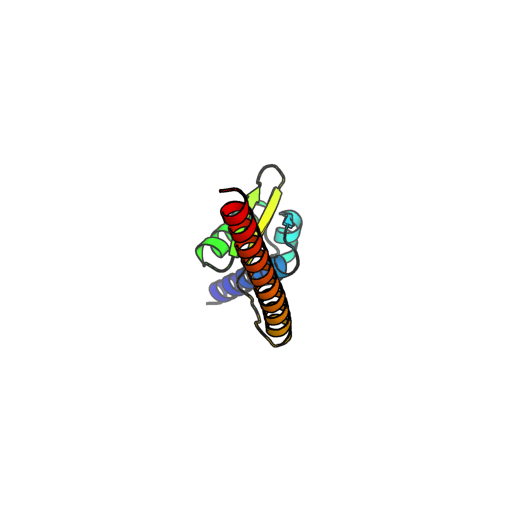M 667 C CA . ARG A 1 85 ? 10.923 -7.457 -12.015 1.00 92.44 85 ARG A CA 1
ATOM 668 C C . ARG A 1 85 ? 12.388 -7.034 -12.124 1.00 92.44 85 ARG A C 1
ATOM 670 O O . ARG A 1 85 ? 12.698 -6.107 -12.870 1.00 92.44 85 ARG A O 1
ATOM 677 N N . LEU A 1 86 ? 13.299 -7.729 -11.440 1.00 94.38 86 LEU A N 1
ATOM 678 C CA . LEU A 1 86 ? 14.741 -7.478 -11.527 1.00 94.38 86 LEU A CA 1
ATOM 679 C C . LEU A 1 86 ? 15.295 -7.772 -12.924 1.00 94.38 86 LEU A C 1
ATOM 681 O O . LEU A 1 86 ? 16.120 -7.008 -13.423 1.00 94.38 86 LEU A O 1
ATOM 685 N N . GLY A 1 87 ? 14.833 -8.843 -13.572 1.00 95.75 87 GLY A N 1
ATOM 686 C CA . GLY A 1 87 ? 15.197 -9.167 -14.951 1.00 95.75 87 GLY A CA 1
ATOM 687 C C . GLY A 1 87 ? 14.775 -8.068 -15.924 1.00 95.75 87 GLY A C 1
ATOM 688 O O . GLY A 1 87 ? 15.588 -7.597 -16.718 1.00 95.75 87 GLY A O 1
ATOM 689 N N . THR A 1 88 ? 13.537 -7.590 -15.798 1.00 95.19 88 THR A N 1
ATOM 690 C CA . THR A 1 88 ? 13.012 -6.465 -16.585 1.00 95.19 88 THR A CA 1
ATOM 691 C C . THR A 1 88 ? 13.824 -5.197 -16.342 1.00 95.19 88 THR A C 1
ATOM 693 O O . THR A 1 88 ? 14.251 -4.534 -17.286 1.00 95.19 88 THR A O 1
ATOM 696 N N . TRP A 1 89 ? 14.108 -4.879 -15.077 1.00 94.25 89 TRP A N 1
ATOM 697 C CA . TRP A 1 89 ? 14.906 -3.710 -14.722 1.00 94.25 89 TRP A CA 1
ATOM 698 C C . TRP A 1 89 ? 16.326 -3.782 -15.297 1.00 94.25 89 TRP A C 1
ATOM 700 O O . TRP A 1 89 ? 16.795 -2.812 -15.891 1.00 94.25 89 TRP A O 1
ATOM 710 N N . LYS A 1 90 ? 16.980 -4.947 -15.217 1.00 94.88 90 LYS A N 1
ATOM 711 C CA . LYS A 1 90 ? 18.300 -5.184 -15.817 1.00 94.88 90 LYS A CA 1
ATOM 712 C C . LYS A 1 90 ? 18.291 -4.928 -17.325 1.00 94.88 90 LYS A C 1
ATO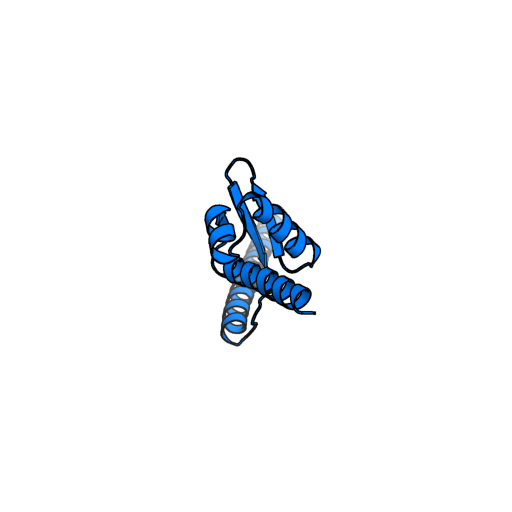M 714 O O . LYS A 1 90 ? 19.183 -4.247 -17.828 1.00 94.88 90 LYS A O 1
ATOM 719 N N . THR A 1 91 ? 17.289 -5.441 -18.035 1.00 95.25 91 THR A N 1
ATOM 720 C CA . THR A 1 91 ? 17.137 -5.227 -19.482 1.00 95.25 91 THR A CA 1
ATOM 721 C C . THR A 1 91 ? 16.916 -3.751 -19.805 1.00 95.25 91 THR A C 1
ATOM 723 O O . THR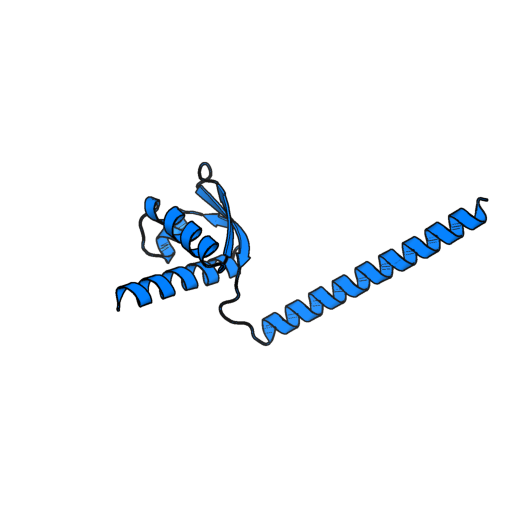 A 1 91 ? 17.570 -3.210 -20.696 1.00 95.25 91 THR A O 1
ATOM 726 N N . ASN A 1 92 ? 16.064 -3.068 -19.038 1.00 94.31 92 ASN A N 1
ATOM 727 C CA . ASN A 1 92 ? 15.786 -1.645 -19.226 1.00 94.31 92 ASN A CA 1
ATOM 728 C C . ASN A 1 92 ? 17.049 -0.795 -19.039 1.00 94.31 92 ASN A C 1
ATOM 730 O O . ASN A 1 92 ? 17.375 0.010 -19.913 1.00 94.31 92 ASN A O 1
ATOM 734 N N . VAL A 1 93 ? 17.806 -1.019 -17.961 1.00 94.69 93 VAL A N 1
ATOM 735 C CA . VAL A 1 93 ? 19.079 -0.323 -17.708 1.00 94.69 93 VAL A CA 1
ATOM 736 C C . VAL A 1 93 ? 20.106 -0.631 -18.801 1.00 94.69 93 VAL A C 1
ATOM 738 O O . VAL A 1 93 ? 20.765 0.285 -19.291 1.00 94.69 93 VAL A O 1
ATOM 741 N N . GLY A 1 94 ? 20.209 -1.891 -19.237 1.00 94.62 94 GLY A N 1
ATOM 742 C CA . GLY A 1 94 ? 21.080 -2.290 -20.346 1.00 94.62 94 GLY A CA 1
ATOM 743 C C . GLY A 1 94 ? 20.754 -1.540 -21.639 1.00 94.62 94 GLY A C 1
ATOM 744 O O . GLY A 1 94 ? 21.632 -0.906 -22.221 1.00 94.62 94 GLY A O 1
ATOM 745 N N . SER A 1 95 ? 19.476 -1.518 -22.025 1.00 92.88 95 SER A N 1
ATOM 746 C CA . SER A 1 95 ? 19.012 -0.809 -23.224 1.00 92.88 95 SER A CA 1
ATOM 747 C C . SER A 1 95 ? 19.254 0.703 -23.149 1.00 92.88 95 SER A C 1
ATOM 749 O O . SER A 1 95 ? 19.578 1.341 -24.150 1.00 92.88 95 SER A O 1
ATOM 751 N N . MET A 1 96 ? 19.133 1.295 -21.957 1.00 93.56 96 MET A N 1
ATOM 752 C CA . MET A 1 96 ? 19.400 2.714 -21.747 1.00 93.56 96 MET A CA 1
ATOM 753 C C . MET A 1 96 ? 20.893 3.019 -21.884 1.00 93.56 96 MET A C 1
ATOM 755 O O . MET A 1 96 ? 21.242 4.007 -22.523 1.00 93.56 96 MET A O 1
ATOM 759 N N . MET A 1 97 ? 21.775 2.157 -21.36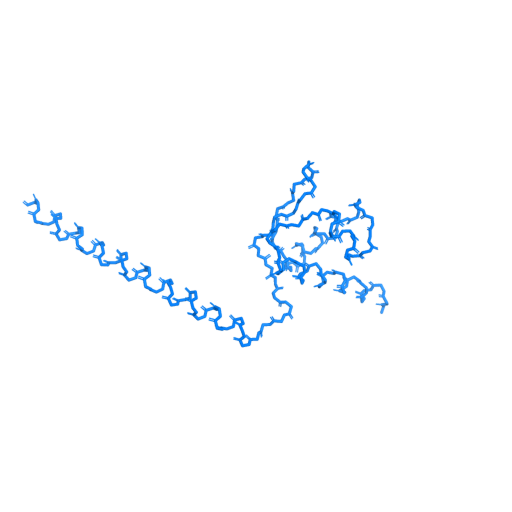6 1.00 92.56 97 MET A N 1
ATOM 760 C CA . MET A 1 97 ? 23.223 2.302 -21.550 1.00 92.56 97 MET A CA 1
ATOM 761 C C . MET A 1 97 ? 23.653 2.158 -23.012 1.00 92.56 97 MET A C 1
ATOM 763 O O . MET A 1 97 ? 24.516 2.911 -23.461 1.00 92.56 97 MET A O 1
ATOM 767 N N . GLU A 1 98 ? 23.064 1.227 -23.764 1.00 92.88 98 GLU A N 1
ATOM 768 C CA . GLU A 1 98 ? 23.327 1.088 -25.203 1.00 92.88 98 GLU A CA 1
ATOM 769 C C . GLU A 1 98 ? 22.912 2.340 -25.973 1.00 92.88 98 GLU A C 1
ATOM 771 O O . GLU A 1 98 ? 23.712 2.881 -26.736 1.00 92.88 98 GLU A O 1
ATOM 776 N N . LYS A 1 99 ? 21.709 2.864 -25.702 1.00 92.31 99 LYS A N 1
ATOM 777 C CA . LYS A 1 99 ? 21.239 4.131 -26.282 1.00 92.31 99 LYS A CA 1
ATOM 778 C C . LYS A 1 99 ? 22.169 5.294 -25.946 1.00 92.31 99 LYS A C 1
ATOM 780 O O . LYS A 1 99 ? 22.456 6.109 -26.814 1.00 92.31 99 LYS A O 1
ATOM 785 N N . LEU A 1 100 ? 22.674 5.358 -24.714 1.00 91.81 100 LEU A N 1
ATOM 786 C CA . LEU A 1 100 ? 23.590 6.414 -24.275 1.00 91.81 100 LEU A CA 1
ATOM 787 C C . LEU A 1 100 ? 24.947 6.331 -24.988 1.00 91.81 100 LEU A C 1
ATOM 789 O O . LEU A 1 100 ? 25.510 7.356 -25.364 1.00 91.81 100 LEU A O 1
ATOM 793 N N . ARG A 1 101 ? 25.459 5.116 -25.220 1.00 90.88 101 ARG A N 1
ATOM 794 C CA . ARG A 1 101 ? 26.684 4.890 -26.005 1.00 90.88 101 ARG A CA 1
ATOM 795 C C . ARG A 1 101 ? 26.496 5.251 -27.476 1.00 90.88 101 ARG A C 1
ATOM 797 O O . ARG A 1 101 ? 27.369 5.900 -28.038 1.00 90.88 101 ARG A O 1
ATOM 804 N N . ALA A 1 102 ? 25.370 4.864 -28.074 1.00 88.06 102 ALA A N 1
ATOM 805 C CA . ALA A 1 102 ? 25.045 5.204 -29.458 1.00 88.06 102 ALA A CA 1
ATOM 806 C C . ALA A 1 102 ? 24.906 6.723 -29.649 1.00 88.06 102 ALA A C 1
ATOM 808 O O . ALA A 1 102 ? 25.526 7.282 -30.546 1.00 88.06 102 ALA A O 1
ATOM 809 N N . ALA A 1 103 ? 24.183 7.399 -28.750 1.00 86.38 103 ALA A N 1
ATOM 810 C CA . ALA A 1 103 ? 24.030 8.853 -28.780 1.00 86.38 103 ALA A CA 1
ATOM 811 C C . ALA A 1 103 ? 25.373 9.584 -28.630 1.00 86.38 103 ALA A C 1
ATOM 813 O O . ALA A 1 103 ? 25.615 10.577 -29.310 1.00 86.38 103 ALA A O 1
ATOM 814 N N . LYS A 1 104 ? 26.270 9.075 -27.775 1.00 84.44 104 LYS A N 1
ATOM 815 C CA . LYS A 1 104 ? 27.612 9.642 -27.612 1.00 84.44 104 LYS A CA 1
ATOM 816 C C . LYS A 1 104 ? 28.473 9.460 -28.867 1.00 84.44 104 LYS A C 1
ATOM 818 O O . LYS A 1 104 ? 29.121 10.405 -29.288 1.00 84.44 104 LYS A O 1
ATOM 823 N N . ALA A 1 105 ? 28.421 8.288 -29.502 1.00 81.44 105 ALA A N 1
ATOM 824 C CA . ALA A 1 105 ? 29.132 8.033 -30.755 1.00 81.44 105 ALA A CA 1
ATOM 825 C C . ALA A 1 105 ? 28.606 8.881 -31.931 1.00 81.44 105 ALA A C 1
ATOM 827 O O . ALA A 1 105 ? 29.391 9.316 -32.767 1.00 81.44 105 ALA A O 1
ATOM 828 N N . GLU A 1 106 ? 27.297 9.149 -31.997 1.00 79.38 106 GLU A N 1
ATOM 829 C CA . GLU A 1 106 ? 26.720 10.078 -32.983 1.00 79.38 106 GLU A CA 1
ATOM 830 C C . GLU A 1 106 ? 27.123 11.534 -32.734 1.00 79.38 106 GLU A C 1
ATOM 832 O O . GLU A 1 106 ? 27.263 12.300 -33.685 1.00 79.38 106 GLU A O 1
ATOM 837 N N . GLN A 1 107 ? 27.285 11.928 -31.470 1.00 74.31 107 GLN A N 1
ATOM 838 C CA . GLN A 1 107 ? 27.731 13.269 -31.106 1.00 74.31 107 GLN A CA 1
ATOM 839 C C . GLN A 1 107 ? 29.211 13.475 -31.457 1.00 74.31 107 GLN A C 1
ATOM 841 O O . GLN A 1 107 ? 29.529 14.465 -32.106 1.00 74.31 107 GLN A O 1
ATOM 846 N N . ASP A 1 108 ? 30.070 12.502 -31.144 1.00 69.94 108 ASP A N 1
ATOM 847 C CA . ASP A 1 108 ? 31.495 12.518 -31.512 1.00 69.94 108 ASP A CA 1
ATOM 848 C C . ASP A 1 108 ? 31.712 12.447 -33.039 1.00 69.94 108 ASP A C 1
ATOM 850 O O . ASP A 1 108 ? 32.748 12.868 -33.534 1.00 69.94 108 ASP A O 1
ATOM 854 N N . ALA A 1 109 ? 30.750 11.913 -33.804 1.00 69.06 109 ALA A N 1
ATOM 855 C CA . ALA A 1 109 ? 30.786 11.898 -35.271 1.00 69.06 109 ALA A CA 1
ATOM 856 C C . ALA A 1 109 ? 30.218 13.176 -35.921 1.00 69.06 109 ALA A C 1
ATOM 858 O O . ALA A 1 109 ? 30.316 13.341 -37.140 1.00 69.06 109 ALA A O 1
ATOM 859 N N . ARG A 1 110 ? 29.554 14.038 -35.138 1.00 60.94 110 ARG A N 1
ATOM 860 C CA . ARG A 1 110 ? 29.021 15.336 -35.582 1.00 60.94 110 ARG A CA 1
ATOM 861 C C . ARG A 1 110 ? 29.981 16.498 -35.324 1.00 60.94 110 ARG A C 1
ATOM 863 O O . ARG A 1 110 ? 29.805 17.534 -35.965 1.00 60.94 110 ARG A O 1
ATOM 870 N N . GLU A 1 111 ? 30.922 16.336 -34.398 1.00 50.25 111 GLU A N 1
ATOM 871 C CA . GLU A 1 111 ? 32.070 17.233 -34.184 1.00 50.25 111 GLU A CA 1
ATOM 872 C C . GLU A 1 111 ? 33.223 16.905 -35.145 1.00 50.25 111 GLU A C 1
ATOM 874 O O . GLU A 1 111 ? 33.886 17.869 -35.593 1.00 50.25 111 GLU A O 1
#

Nearest PDB structures (foldseek):
  8ppl-assembly1_I6  TM=9.389E-01  e=1.132E-07  Homo sapiens
  6fvw-assembly1_O  TM=6.809E-01  e=3.783E-07  Saccharomyces cerevisiae S288C
  6epe-assembly1_O  TM=6.728E-01  e=1.653E-06  Rattus norvegicus
  4d18-assembly2_J  TM=6.284E-01  e=7.537E-05  Homo sapiens
  7qfz-assembly4_G  TM=6.654E-01  e=1.836E-02  Escherichia fergusonii ATCC 35469

Radius of gyration: 21.42 Å; Cα contacts (8 Å, |Δi|>4): 88; chains: 1; bounding box: 50×36×62 Å

Mean predicted aligned error: 7.92 Å

Organism: NCBI:txid124430

InterPro domains:
  IPR000717 Proteasome component (PCI) domain [PF01399] (4-66)
  IPR000717 Proteasome component (PCI) domain [PS50250] (1-71)
  IPR000717 Proteasome component (PCI) domain [SM00088] (1-89)
  IPR036390 Winged helix DNA-binding domain superfamily [SSF46785] (4-68)
  IPR040750 eIF3 subunit M, C-terminal helix domain [PF18005] (72-98)
  IPR045237 Eukaryotic translation initiation factor 3 subunit M eIF3m/COP9 signalosome complex subunit 7 COPS7 [PTHR15350] (4-107)